Protein AF-A0A0M6X138-F1 (afdb_monomer)

Sequence (105 aa):
MNNKKDSPAYNVKTSIAGEFFLKGYIEERAIEIARYIIDNNTTVRQAAKHFGISKSTVHKDVTERLEKINASLAAETRKVLDVNKSERHIRGGLATKEKYLHMHG

Structure (mmCIF, N/CA/C/O backbone):
data_AF-A0A0M6X138-F1
#
_entry.id   AF-A0A0M6X138-F1
#
loop_
_atom_site.group_PDB
_atom_site.id
_atom_site.type_symbol
_atom_site.label_atom_id
_atom_site.label_alt_id
_atom_site.label_comp_id
_atom_site.label_asym_id
_atom_site.label_entity_id
_atom_site.label_seq_id
_atom_site.pdbx_PDB_ins_code
_atom_site.Cartn_x
_atom_site.Cartn_y
_atom_site.Cartn_z
_atom_site.occupancy
_atom_site.B_iso_or_equiv
_atom_site.auth_seq_id
_atom_site.auth_comp_id
_atom_site.auth_asym_id
_atom_site.auth_atom_id
_atom_site.pdbx_PDB_model_num
ATOM 1 N N . MET A 1 1 ? -25.441 39.520 23.995 1.00 47.12 1 MET A N 1
ATOM 2 C CA . MET A 1 1 ? -25.580 38.204 23.334 1.00 47.12 1 MET A CA 1
ATOM 3 C C . MET A 1 1 ? -24.429 37.309 23.762 1.00 47.12 1 MET A C 1
ATOM 5 O O . MET A 1 1 ? -23.307 37.563 23.350 1.00 47.12 1 MET A O 1
ATOM 9 N N . ASN A 1 2 ? -24.688 36.293 24.589 1.00 49.56 2 ASN A N 1
ATOM 10 C CA . ASN A 1 2 ? -23.675 35.297 24.945 1.00 49.56 2 ASN A CA 1
ATOM 11 C C . ASN A 1 2 ? -23.402 34.427 23.716 1.00 49.56 2 ASN A C 1
ATOM 13 O O . ASN A 1 2 ? -24.252 33.638 23.297 1.00 49.56 2 ASN A O 1
ATOM 17 N N . ASN A 1 3 ? -22.243 34.638 23.097 1.00 56.25 3 ASN A N 1
ATOM 18 C CA . ASN A 1 3 ? -21.812 33.909 21.918 1.00 56.25 3 ASN A CA 1
ATOM 19 C C . ASN A 1 3 ? -21.598 32.445 22.339 1.00 56.25 3 ASN A C 1
ATOM 21 O O . ASN A 1 3 ? -20.649 32.126 23.049 1.00 56.25 3 ASN A O 1
ATOM 25 N N . LYS A 1 4 ? -22.500 31.534 21.941 1.00 59.22 4 LYS A N 1
ATOM 26 C CA . LYS A 1 4 ? -22.453 30.096 22.304 1.00 59.22 4 LYS A CA 1
ATOM 27 C C . LYS A 1 4 ? -21.145 29.385 21.896 1.00 59.22 4 LYS A C 1
ATOM 29 O O . LYS A 1 4 ? -20.958 28.225 22.249 1.00 59.22 4 LYS A O 1
ATOM 34 N N . LYS A 1 5 ? -20.266 30.062 21.150 1.00 57.03 5 LYS A N 1
ATOM 35 C CA . LYS A 1 5 ? -18.984 29.557 20.645 1.00 57.03 5 LYS A CA 1
ATOM 36 C C . LYS A 1 5 ? -17.884 29.475 21.714 1.00 57.03 5 LYS A C 1
ATOM 38 O O . LYS A 1 5 ? -16.970 28.682 21.535 1.00 57.03 5 LYS A O 1
ATOM 43 N N . ASP A 1 6 ? -18.025 30.181 22.839 1.00 55.41 6 ASP A N 1
ATOM 44 C CA . ASP A 1 6 ? -17.000 30.227 23.901 1.00 55.41 6 ASP A CA 1
ATOM 45 C C . ASP A 1 6 ? -17.310 29.294 25.090 1.00 55.41 6 ASP A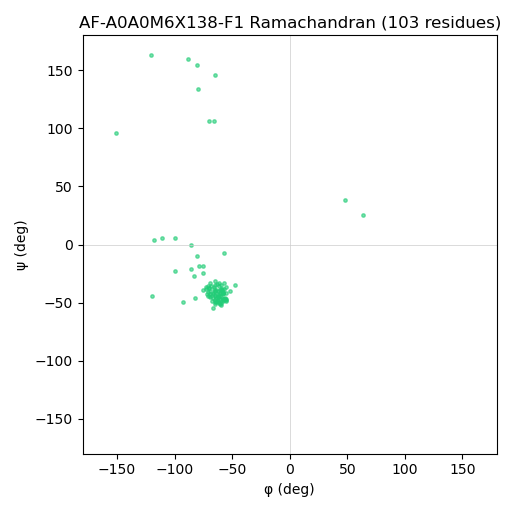 C 1
ATOM 47 O O . ASP A 1 6 ? -16.625 29.297 26.111 1.00 55.41 6 ASP A O 1
ATOM 51 N N . SER A 1 7 ? -18.366 28.478 24.990 1.00 55.44 7 SER A N 1
ATOM 52 C CA . SER A 1 7 ? -18.749 27.544 26.055 1.00 55.44 7 SER A CA 1
ATOM 53 C C . SER A 1 7 ? -17.871 26.281 26.032 1.00 55.44 7 SER A C 1
ATOM 55 O O . SER A 1 7 ? -17.757 25.655 24.973 1.00 55.44 7 SER A O 1
ATOM 57 N N . PRO A 1 8 ? -17.340 25.809 27.179 1.00 62.22 8 PRO A N 1
ATOM 58 C CA . PRO A 1 8 ? -16.493 24.611 27.236 1.00 62.22 8 PRO A CA 1
ATOM 59 C C . PRO A 1 8 ? -17.197 23.367 26.671 1.00 62.22 8 PRO A C 1
ATOM 61 O O . PRO A 1 8 ? -16.577 22.555 25.992 1.00 62.22 8 PRO A O 1
ATOM 64 N N . ALA A 1 9 ? -18.520 23.268 26.826 1.00 58.69 9 ALA A N 1
ATOM 65 C CA . ALA A 1 9 ? -19.325 22.196 26.241 1.00 58.69 9 ALA A CA 1
ATOM 66 C C . ALA A 1 9 ? -19.354 22.198 24.696 1.00 58.69 9 ALA A C 1
ATOM 68 O O . ALA A 1 9 ? -19.463 21.134 24.091 1.00 58.69 9 ALA A O 1
ATOM 69 N N . TYR A 1 10 ? -19.262 23.363 24.041 1.00 57.91 10 TYR A N 1
ATOM 70 C CA . TYR A 1 10 ? -19.232 23.460 22.574 1.00 57.91 10 TYR A CA 1
ATOM 71 C C . TYR A 1 10 ? -17.863 23.032 22.028 1.00 57.91 10 TYR A C 1
ATOM 73 O O . TYR A 1 10 ? -17.785 22.302 21.039 1.00 57.91 10 T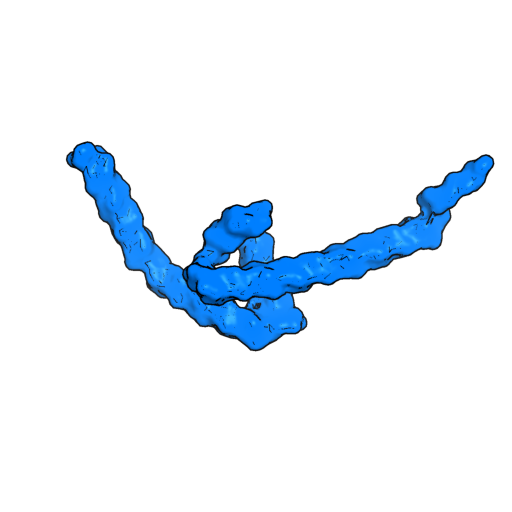YR A O 1
ATOM 81 N N . ASN A 1 11 ? -16.791 23.406 22.732 1.00 58.16 11 ASN A N 1
ATOM 82 C CA . ASN A 1 11 ? -15.426 23.015 22.390 1.00 58.16 11 ASN A CA 1
ATOM 83 C C . ASN A 1 11 ? -15.214 21.498 22.572 1.00 58.16 11 ASN A C 1
ATOM 85 O O . ASN A 1 11 ? -14.688 20.842 21.677 1.00 58.16 11 ASN A O 1
ATOM 89 N N . VAL A 1 12 ? -15.748 20.911 23.654 1.00 58.94 12 VAL A N 1
ATOM 90 C CA . VAL A 1 12 ? -15.740 19.454 23.911 1.00 58.94 12 VAL A CA 1
ATOM 91 C C . VAL A 1 12 ? -16.571 18.680 22.876 1.00 58.94 12 VAL A C 1
ATOM 93 O O . VAL A 1 12 ? -16.115 17.673 22.346 1.00 58.94 12 VAL A O 1
ATOM 96 N N . LYS A 1 13 ? -17.771 19.153 22.510 1.00 58.25 13 LYS A N 1
ATOM 97 C CA . LYS A 1 13 ? -18.587 18.490 21.473 1.00 58.25 13 LYS A CA 1
ATOM 98 C C . LYS A 1 13 ? -17.930 18.514 20.092 1.00 58.25 13 LYS A C 1
ATOM 100 O O . LYS A 1 13 ? -18.013 17.528 19.370 1.00 58.25 13 LYS A O 1
ATOM 105 N N . THR A 1 14 ? -17.280 19.620 19.733 1.00 57.75 14 THR A N 1
ATOM 106 C CA . THR A 1 14 ? -16.631 19.775 18.421 1.00 57.75 14 THR A CA 1
ATOM 107 C C . THR A 1 14 ? -15.355 18.937 18.323 1.00 57.75 14 THR A C 1
ATOM 109 O O . THR A 1 14 ? -15.108 18.323 17.288 1.00 57.75 14 THR A O 1
ATOM 112 N N . SER A 1 15 ? -14.581 18.843 19.409 1.00 59.00 15 SER A N 1
ATOM 113 C CA . SER A 1 15 ? -13.388 17.987 19.479 1.00 59.00 15 SER A CA 1
ATOM 114 C C . SER A 1 15 ? -13.738 16.494 19.471 1.00 59.00 15 SER A C 1
ATOM 116 O O . SER A 1 15 ? -13.167 15.757 18.672 1.00 59.00 15 SER A O 1
ATOM 118 N N . ILE A 1 16 ? -14.737 16.058 20.248 1.00 60.66 16 ILE A N 1
ATOM 119 C CA . ILE A 1 16 ? -15.188 14.652 20.264 1.00 60.66 16 ILE A CA 1
ATOM 120 C C . ILE A 1 16 ? -15.793 14.239 18.917 1.00 60.66 16 ILE A C 1
ATOM 122 O O . ILE A 1 16 ? -15.484 13.164 18.405 1.00 60.66 16 ILE A O 1
ATOM 126 N N . ALA A 1 17 ? -16.642 15.084 18.320 1.00 60.69 17 ALA A N 1
ATOM 127 C CA . ALA A 1 17 ? -17.217 14.794 17.010 1.00 60.69 17 ALA A CA 1
ATOM 128 C C . ALA A 1 17 ? -16.117 14.711 15.941 1.00 60.69 17 ALA A C 1
ATOM 130 O O . ALA A 1 17 ? -16.056 13.729 15.205 1.00 60.69 17 ALA A O 1
ATOM 131 N N . GLY A 1 18 ? -15.207 15.691 15.896 1.00 60.25 18 GLY A N 1
ATOM 132 C CA . GLY A 1 18 ? -14.087 15.692 14.954 1.00 60.25 18 GLY A CA 1
ATOM 133 C C . GLY A 1 18 ? -13.205 14.446 15.067 1.00 60.25 18 GLY A C 1
ATOM 134 O O . GLY A 1 18 ? -12.799 13.894 14.048 1.00 60.25 18 GLY A O 1
ATOM 135 N N . GLU A 1 19 ? -12.962 13.956 16.282 1.00 60.91 19 GLU A N 1
ATOM 136 C CA . GLU A 1 19 ? -12.157 12.757 16.522 1.00 60.91 19 GLU A CA 1
ATOM 137 C C . GLU A 1 19 ? -12.862 11.462 16.082 1.00 60.91 19 GLU A C 1
ATOM 139 O O . GLU A 1 19 ? -12.237 10.602 15.455 1.00 60.91 19 GLU A O 1
ATOM 144 N N . PHE A 1 20 ? -14.168 11.337 16.336 1.00 63.75 20 PHE A N 1
ATOM 145 C CA . PHE A 1 20 ? -14.949 10.159 15.945 1.00 63.75 20 PHE A CA 1
ATOM 146 C C . PHE A 1 20 ? -15.131 10.069 14.421 1.00 63.75 20 PHE A C 1
ATOM 148 O O . PHE A 1 20 ? -14.912 9.011 13.829 1.00 63.75 20 PHE A O 1
ATOM 155 N N . PHE A 1 21 ? -15.450 11.195 13.770 1.00 66.25 21 PHE A N 1
ATOM 156 C CA . PHE A 1 21 ? -15.570 11.265 12.310 1.00 66.25 21 PHE A CA 1
ATOM 157 C C . PHE A 1 21 ? -14.226 11.021 11.610 1.00 66.25 21 PHE A C 1
ATOM 159 O O . PHE A 1 21 ? -14.175 10.328 10.594 1.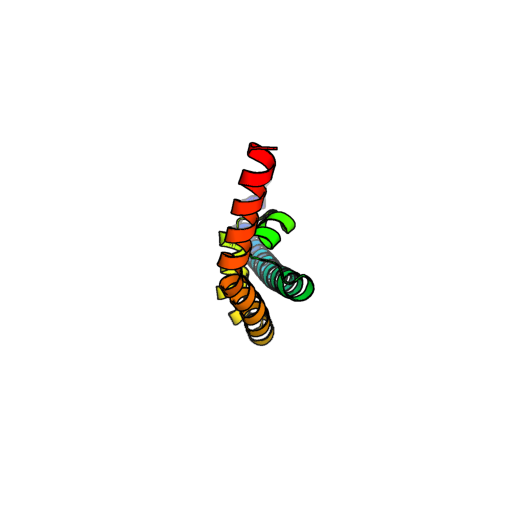00 66.25 21 PHE A O 1
ATOM 166 N N . LEU A 1 22 ? -13.121 11.533 12.164 1.00 68.94 22 LEU A N 1
ATOM 167 C CA . LEU A 1 22 ? -11.792 11.327 11.588 1.00 68.94 22 LEU A CA 1
ATOM 168 C C . LEU A 1 22 ? -11.315 9.875 11.727 1.00 68.94 22 LEU A C 1
ATOM 170 O O . LEU A 1 22 ? -10.686 9.360 10.802 1.00 68.94 22 LEU A O 1
ATOM 174 N N . LYS A 1 23 ? -11.615 9.207 12.851 1.00 69.94 23 LYS A N 1
ATOM 175 C CA . LYS A 1 23 ? -11.320 7.776 13.012 1.00 69.94 23 LYS A CA 1
ATOM 176 C C . LYS A 1 23 ? -12.060 6.932 11.978 1.00 69.94 23 LYS A C 1
ATOM 178 O O . LYS A 1 23 ? -11.398 6.177 11.274 1.00 69.94 23 LYS A O 1
ATOM 183 N N . GLY A 1 24 ? -13.373 7.127 11.828 1.00 76.69 24 GLY A N 1
ATOM 184 C CA . GLY A 1 24 ? -14.174 6.395 10.838 1.00 76.69 24 GLY A CA 1
ATOM 185 C C . GLY A 1 24 ? -13.646 6.572 9.410 1.00 76.69 24 GLY A C 1
ATOM 186 O O . GLY A 1 24 ? -13.386 5.591 8.720 1.00 76.69 24 GLY A O 1
ATOM 187 N N . TYR A 1 25 ? -13.344 7.813 9.016 1.00 84.19 25 TYR A N 1
ATOM 188 C CA . TYR A 1 25 ? -12.773 8.114 7.698 1.00 84.19 25 TYR A CA 1
ATOM 189 C C . TYR A 1 25 ? -11.433 7.402 7.434 1.00 84.19 25 TYR A C 1
ATOM 191 O O . TYR A 1 25 ? -11.165 6.956 6.319 1.00 84.19 25 TYR A O 1
ATOM 199 N N . ILE A 1 26 ? -10.558 7.295 8.441 1.00 87.06 26 ILE A N 1
ATOM 200 C CA . ILE A 1 26 ? -9.260 6.622 8.283 1.00 87.06 26 ILE A CA 1
ATOM 201 C C . ILE A 1 26 ? -9.431 5.101 8.181 1.00 87.06 26 ILE A C 1
ATOM 203 O O . ILE A 1 26 ? -8.688 4.465 7.430 1.00 87.06 26 ILE A O 1
ATOM 207 N N . GLU A 1 27 ? -10.377 4.527 8.922 1.00 90.00 27 GLU A N 1
ATOM 208 C CA . GLU A 1 27 ? -10.663 3.092 8.884 1.00 90.00 27 GLU A CA 1
ATOM 209 C C . GLU A 1 27 ? -11.251 2.673 7.533 1.00 90.00 27 GLU A C 1
ATOM 211 O O . GLU A 1 27 ? -10.723 1.761 6.892 1.00 90.00 27 GLU A O 1
ATOM 216 N N . GLU A 1 28 ? -12.265 3.397 7.053 1.00 92.19 28 GLU A N 1
ATOM 217 C CA . GLU A 1 28 ? -12.867 3.183 5.732 1.00 92.19 28 GLU A CA 1
ATOM 218 C C . GLU A 1 28 ? -11.820 3.315 4.623 1.00 92.19 28 GLU A C 1
ATOM 220 O O . GLU A 1 28 ? -11.663 2.408 3.801 1.00 92.19 28 GLU A O 1
ATOM 225 N N . ARG A 1 29 ? -11.002 4.375 4.669 1.00 94.12 29 ARG A N 1
ATOM 226 C CA . ARG A 1 29 ? -9.917 4.580 3.703 1.00 94.12 29 ARG A CA 1
ATOM 227 C C . ARG A 1 29 ? -8.926 3.417 3.684 1.00 94.12 29 ARG A C 1
ATOM 229 O O . ARG A 1 29 ? -8.488 3.004 2.612 1.00 94.12 29 ARG A O 1
ATOM 236 N N . ALA A 1 30 ? -8.536 2.893 4.847 1.00 95.25 30 ALA A N 1
ATOM 237 C CA . ALA A 1 30 ? -7.594 1.777 4.912 1.00 95.25 30 ALA A CA 1
ATOM 238 C C . ALA A 1 30 ? -8.162 0.518 4.235 1.00 95.25 30 ALA A C 1
ATOM 240 O O . ALA A 1 30 ? -7.436 -0.159 3.505 1.00 95.25 30 ALA A O 1
ATOM 241 N N . ILE A 1 31 ? -9.456 0.241 4.426 1.00 96.19 31 ILE A N 1
ATOM 242 C CA . ILE A 1 31 ? -10.155 -0.883 3.786 1.00 96.19 31 ILE A CA 1
ATOM 243 C C . ILE A 1 31 ? -10.243 -0.680 2.268 1.00 96.19 31 ILE A C 1
ATOM 245 O O . ILE A 1 31 ? -9.954 -1.607 1.511 1.00 96.19 31 ILE A O 1
ATOM 249 N N . GLU A 1 32 ? -10.611 0.516 1.805 1.00 96.62 32 GLU A N 1
ATOM 250 C CA . GLU A 1 32 ? -10.715 0.822 0.372 1.00 96.62 32 GLU A CA 1
ATOM 251 C C . GLU A 1 32 ? -9.374 0.686 -0.351 1.00 96.62 32 GLU A C 1
ATOM 253 O O . GLU A 1 32 ? -9.292 0.060 -1.409 1.00 96.62 32 GLU A O 1
ATOM 258 N N . ILE A 1 33 ? -8.303 1.218 0.241 1.00 96.94 33 ILE A N 1
ATOM 259 C CA . ILE A 1 33 ? -6.947 1.094 -0.300 1.00 96.94 33 ILE A CA 1
ATOM 260 C C . ILE A 1 33 ? -6.538 -0.378 -0.398 1.00 96.94 33 ILE A C 1
ATOM 262 O O . ILE A 1 33 ? -5.951 -0.785 -1.401 1.00 96.94 33 ILE A O 1
ATOM 266 N N . ALA A 1 34 ? -6.823 -1.168 0.637 1.00 97.31 34 ALA A N 1
ATOM 267 C CA . ALA A 1 34 ? -6.485 -2.585 0.678 1.00 97.31 34 ALA A CA 1
ATOM 268 C C . ALA A 1 34 ? -7.180 -3.369 -0.441 1.00 97.31 34 ALA A C 1
ATOM 270 O O . ALA A 1 34 ? -6.517 -4.072 -1.203 1.00 97.31 34 ALA A O 1
ATOM 271 N N . ARG A 1 35 ? -8.495 -3.171 -0.592 1.00 97.56 35 ARG A N 1
ATOM 272 C CA . ARG A 1 35 ? -9.286 -3.770 -1.676 1.00 97.56 35 ARG A CA 1
ATOM 273 C C . ARG A 1 35 ? -8.742 -3.374 -3.038 1.00 97.56 35 ARG A C 1
ATOM 275 O O . ARG A 1 35 ? -8.431 -4.240 -3.842 1.00 97.56 35 ARG A O 1
ATOM 282 N N . TYR A 1 36 ? -8.494 -2.083 -3.253 1.00 97.94 36 TYR A N 1
ATOM 283 C CA . TYR A 1 36 ? -7.929 -1.603 -4.510 1.00 97.94 36 TYR A CA 1
ATOM 284 C C . TYR A 1 36 ? -6.577 -2.254 -4.842 1.00 97.94 36 TYR A C 1
ATOM 286 O O . TYR A 1 36 ? -6.330 -2.604 -5.997 1.00 97.94 36 TYR A O 1
ATOM 294 N N . ILE A 1 37 ? -5.696 -2.425 -3.848 1.00 97.62 37 ILE A N 1
ATOM 295 C CA . ILE A 1 37 ? -4.407 -3.105 -4.032 1.00 97.62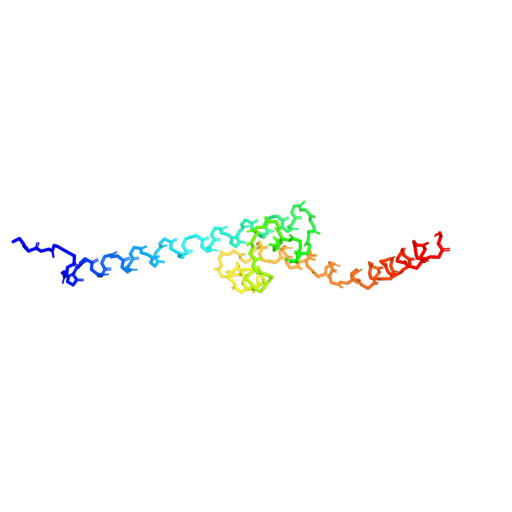 37 ILE A CA 1
ATOM 296 C C . ILE A 1 37 ? -4.613 -4.558 -4.453 1.00 97.62 37 ILE A C 1
ATOM 298 O O . ILE A 1 37 ? -3.930 -4.990 -5.379 1.00 97.62 37 ILE A O 1
ATOM 302 N N . ILE A 1 38 ? -5.528 -5.280 -3.804 1.00 97.38 38 ILE A N 1
ATOM 303 C CA . ILE A 1 38 ? -5.816 -6.686 -4.104 1.00 97.38 38 ILE A CA 1
ATOM 304 C C . ILE A 1 38 ? -6.439 -6.824 -5.494 1.00 97.38 38 ILE A C 1
ATOM 306 O O . ILE A 1 38 ? -5.882 -7.522 -6.338 1.00 97.38 38 ILE A O 1
ATOM 310 N N . ASP A 1 39 ? -7.523 -6.097 -5.754 1.00 97.44 39 ASP A N 1
ATOM 311 C CA . ASP A 1 39 ? -8.320 -6.206 -6.980 1.00 97.44 39 ASP A CA 1
ATOM 312 C C . ASP A 1 39 ? -7.510 -5.865 -8.236 1.00 97.44 39 ASP A C 1
ATOM 314 O O . ASP A 1 39 ? -7.718 -6.442 -9.301 1.00 97.44 39 ASP A O 1
ATOM 318 N N . ASN A 1 40 ? -6.554 -4.940 -8.115 1.00 97.00 40 ASN A N 1
ATOM 319 C CA . ASN A 1 40 ? -5.765 -4.447 -9.244 1.00 97.00 40 ASN A CA 1
ATOM 320 C C . ASN A 1 40 ? -4.288 -4.885 -9.186 1.00 97.00 40 ASN A C 1
ATOM 322 O O . ASN A 1 40 ? -3.481 -4.425 -9.995 1.00 97.00 40 ASN A O 1
ATOM 326 N N . ASN A 1 41 ? -3.907 -5.730 -8.219 1.00 95.50 41 ASN A N 1
ATOM 327 C CA . ASN A 1 41 ? -2.529 -6.184 -7.979 1.00 95.50 41 ASN A CA 1
ATOM 328 C C . ASN A 1 41 ? -1.492 -5.031 -7.949 1.00 95.50 41 ASN A C 1
ATOM 330 O O . ASN A 1 41 ? -0.383 -5.128 -8.486 1.00 95.50 41 ASN A O 1
ATOM 334 N N . THR A 1 42 ? 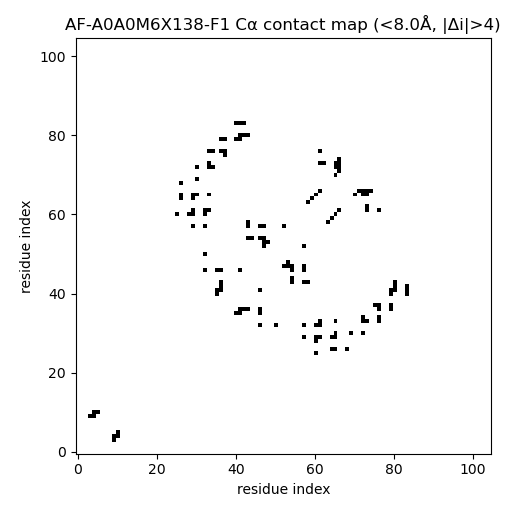-1.858 -3.883 -7.366 1.00 95.06 42 THR A N 1
ATOM 335 C CA . THR A 1 42 ? -1.069 -2.642 -7.506 1.00 95.06 42 THR A CA 1
ATOM 336 C C . THR A 1 42 ? 0.014 -2.492 -6.448 1.00 95.06 42 THR A C 1
ATOM 338 O O . THR A 1 42 ? -0.052 -3.022 -5.341 1.00 95.06 42 THR A O 1
ATOM 341 N N . THR A 1 43 ? 1.006 -1.655 -6.750 1.00 95.62 43 THR A N 1
ATOM 342 C CA . THR A 1 43 ? 1.975 -1.211 -5.744 1.00 95.62 43 THR A CA 1
ATOM 343 C C . THR A 1 43 ? 1.426 -0.079 -4.871 1.00 95.62 43 THR A C 1
ATOM 345 O O . THR A 1 43 ? 0.686 0.786 -5.339 1.00 95.62 43 THR A O 1
ATOM 348 N N . VAL A 1 44 ? 1.943 0.047 -3.642 1.00 96.06 44 VAL A N 1
ATOM 349 C CA . VAL A 1 44 ? 1.691 1.197 -2.740 1.00 96.06 44 VAL A CA 1
ATOM 350 C C . VAL A 1 44 ? 1.864 2.552 -3.444 1.00 96.06 44 VAL A C 1
ATOM 352 O O . VAL A 1 44 ? 1.150 3.507 -3.156 1.00 96.06 44 VAL A O 1
ATOM 355 N N . ARG A 1 45 ? 2.808 2.661 -4.391 1.00 94.94 45 ARG A N 1
ATOM 356 C CA . ARG A 1 45 ? 3.036 3.898 -5.155 1.00 94.94 45 ARG A CA 1
ATOM 357 C C . ARG A 1 45 ? 1.891 4.204 -6.123 1.00 94.94 45 ARG A C 1
ATOM 359 O O . ARG A 1 45 ? 1.560 5.373 -6.292 1.00 94.94 45 ARG A O 1
ATOM 366 N N . GLN A 1 46 ? 1.342 3.190 -6.783 1.00 96.25 46 GLN A N 1
ATOM 367 C CA . GLN A 1 46 ? 0.209 3.355 -7.694 1.00 96.25 46 GLN A CA 1
ATOM 368 C C . GLN A 1 46 ? -1.062 3.677 -6.913 1.00 96.25 46 GLN A C 1
ATOM 370 O O . GLN A 1 46 ? -1.731 4.645 -7.257 1.00 96.25 46 GLN A O 1
ATOM 375 N N . ALA A 1 47 ? -1.320 2.965 -5.813 1.00 96.81 47 ALA A N 1
ATOM 376 C CA . ALA A 1 47 ? -2.416 3.292 -4.905 1.00 96.81 47 ALA A CA 1
ATOM 377 C C . ALA A 1 47 ? -2.312 4.742 -4.391 1.00 96.81 47 ALA A C 1
ATOM 379 O O . ALA A 1 47 ? -3.267 5.501 -4.488 1.00 96.81 47 ALA A O 1
ATOM 380 N N . ALA A 1 48 ? -1.131 5.189 -3.954 1.00 96.75 48 ALA A N 1
ATOM 381 C CA . ALA A 1 48 ? -0.922 6.575 -3.516 1.00 96.75 48 ALA A CA 1
ATOM 382 C C . ALA A 1 48 ? -1.312 7.614 -4.581 1.00 96.75 48 ALA A C 1
ATOM 384 O O . ALA A 1 48 ? -1.955 8.611 -4.265 1.00 96.75 48 ALA A O 1
ATOM 385 N N . LYS A 1 49 ? -0.962 7.361 -5.849 1.00 97.25 49 LYS A N 1
ATOM 386 C CA . LYS A 1 49 ? -1.370 8.221 -6.967 1.00 97.25 49 LYS A CA 1
ATOM 387 C C . LYS A 1 49 ? -2.882 8.187 -7.198 1.00 97.25 49 LYS A C 1
ATOM 389 O O . LYS A 1 49 ? -3.459 9.243 -7.413 1.00 97.25 49 LYS A O 1
ATOM 394 N N . HIS A 1 50 ? -3.497 7.006 -7.141 1.00 95.50 50 HIS A N 1
ATOM 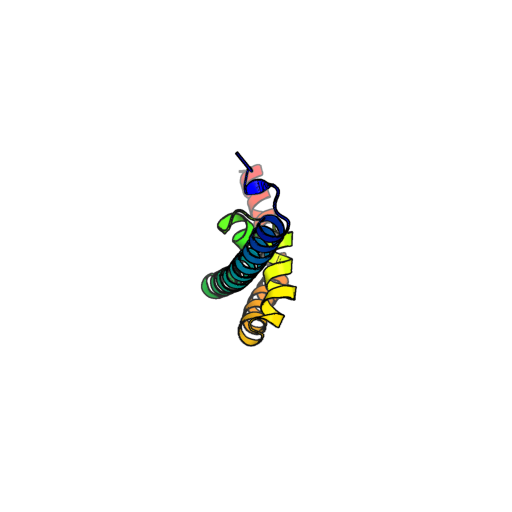395 C CA . HIS A 1 50 ? -4.936 6.827 -7.346 1.00 95.50 50 HIS A CA 1
ATOM 396 C C . HIS A 1 50 ? -5.767 7.569 -6.289 1.00 95.50 50 HIS A C 1
ATOM 398 O O . HIS A 1 50 ? -6.676 8.315 -6.625 1.00 95.50 50 HIS A O 1
ATOM 404 N N . PHE A 1 51 ? -5.410 7.419 -5.013 1.00 93.25 51 PHE A N 1
ATOM 405 C CA . PHE A 1 51 ? -6.138 8.023 -3.893 1.00 93.25 51 PHE A CA 1
ATOM 406 C C . PHE A 1 51 ? -5.712 9.468 -3.582 1.00 93.25 51 PHE A C 1
ATOM 408 O O . PHE A 1 51 ? -6.227 10.067 -2.643 1.00 93.25 51 PHE A O 1
ATOM 415 N N . GLY A 1 52 ? -4.747 10.032 -4.318 1.00 95.81 52 GLY A N 1
ATOM 416 C CA . GLY A 1 52 ? -4.286 11.409 -4.106 1.00 95.81 52 GLY A CA 1
ATOM 417 C C . GLY A 1 52 ? -3.632 11.655 -2.740 1.00 95.81 52 GLY A C 1
ATOM 418 O O . GLY A 1 52 ? -3.625 12.781 -2.249 1.00 95.81 52 GLY A O 1
ATOM 419 N N . ILE A 1 53 ? -3.074 10.618 -2.109 1.00 94.62 53 ILE A N 1
ATOM 420 C CA . ILE A 1 53 ? -2.445 10.702 -0.784 1.00 94.62 53 ILE A CA 1
ATOM 421 C C . ILE A 1 53 ? -0.979 10.279 -0.828 1.00 94.62 53 ILE A C 1
ATOM 423 O O . ILE A 1 53 ? -0.505 9.628 -1.757 1.00 94.62 53 ILE A O 1
ATOM 427 N N . SER A 1 54 ? -0.222 10.645 0.206 1.00 97.00 54 SER A N 1
ATOM 428 C CA . SER A 1 54 ? 1.200 10.311 0.248 1.00 97.00 54 SER A CA 1
ATOM 429 C C . SER A 1 54 ? 1.428 8.794 0.322 1.00 97.00 54 SER A C 1
ATOM 431 O O . SER A 1 54 ? 0.707 8.067 1.008 1.00 97.00 54 SER A O 1
ATOM 433 N N . LYS A 1 55 ? 2.511 8.319 -0.309 1.00 97.00 55 LYS A N 1
ATOM 434 C CA . LYS A 1 55 ? 2.958 6.915 -0.221 1.00 97.00 55 LYS A CA 1
ATOM 435 C C . LYS A 1 55 ? 3.092 6.441 1.230 1.00 97.00 55 LYS A C 1
ATOM 437 O O . LYS A 1 55 ? 2.761 5.302 1.538 1.00 97.00 55 LYS A O 1
ATOM 442 N N . SER A 1 56 ? 3.604 7.298 2.113 1.00 96.81 56 SER A N 1
ATOM 443 C CA . SER A 1 56 ? 3.788 6.971 3.530 1.00 96.81 56 SER A CA 1
ATOM 444 C C . SER A 1 56 ? 2.451 6.832 4.260 1.00 96.81 56 SER A C 1
ATOM 446 O O . SER A 1 56 ? 2.340 5.990 5.146 1.00 96.81 56 SER A O 1
ATOM 448 N N . THR A 1 57 ? 1.434 7.608 3.865 1.00 95.75 57 THR A N 1
ATOM 449 C CA . THR A 1 57 ? 0.066 7.474 4.385 1.00 95.75 57 THR A CA 1
ATOM 450 C C . THR A 1 57 ? -0.525 6.128 3.986 1.00 95.75 57 THR A C 1
ATOM 452 O O . THR A 1 57 ? -0.931 5.384 4.870 1.00 95.75 57 THR A O 1
ATOM 455 N N . VAL A 1 58 ? -0.464 5.773 2.695 1.00 96.94 58 VAL A N 1
ATOM 456 C CA . VAL A 1 58 ? -0.910 4.458 2.196 1.00 96.94 58 VAL A CA 1
ATOM 457 C C . VAL A 1 58 ? -0.205 3.334 2.943 1.00 96.94 58 VAL A C 1
ATOM 459 O O . VAL A 1 58 ? -0.856 2.404 3.394 1.00 96.94 58 VAL A O 1
ATOM 462 N N . HIS A 1 59 ? 1.118 3.429 3.111 1.00 96.69 59 HIS A N 1
ATOM 463 C CA . HIS A 1 59 ? 1.883 2.405 3.817 1.00 96.69 59 HIS A CA 1
ATOM 464 C C . HIS A 1 59 ? 1.391 2.228 5.256 1.00 96.69 59 HIS A C 1
ATOM 466 O O . HIS A 1 59 ? 1.062 1.114 5.636 1.00 96.69 59 HIS A O 1
ATOM 472 N N . LYS A 1 60 ? 1.286 3.310 6.039 1.00 96.50 60 LYS A N 1
ATOM 473 C CA . LYS A 1 60 ? 0.760 3.242 7.414 1.00 96.50 60 LYS A CA 1
ATOM 474 C C . LYS A 1 60 ? -0.656 2.666 7.458 1.00 96.50 60 LYS A C 1
ATOM 476 O O . LYS A 1 60 ? -0.953 1.848 8.326 1.00 96.50 60 LYS A O 1
ATOM 481 N N . ASP A 1 61 ? -1.512 3.065 6.519 1.00 95.25 61 ASP A N 1
ATOM 482 C CA . ASP A 1 61 ? -2.880 2.557 6.422 1.00 95.25 61 ASP A CA 1
ATOM 483 C C . ASP A 1 61 ? -2.895 1.039 6.226 1.00 95.25 61 ASP A C 1
ATOM 485 O O . ASP A 1 61 ? -3.540 0.346 7.003 1.00 95.25 61 ASP A O 1
ATOM 489 N N . VAL A 1 62 ? -2.129 0.505 5.272 1.00 95.06 62 VAL A N 1
ATOM 490 C CA . VAL A 1 62 ? -2.175 -0.930 4.941 1.00 95.06 62 VAL A CA 1
ATOM 491 C C . VAL A 1 62 ? -1.318 -1.817 5.842 1.00 95.06 62 VAL A C 1
ATOM 493 O O . VAL A 1 62 ? -1.625 -2.996 5.980 1.00 95.06 62 VAL A O 1
ATOM 496 N N . THR A 1 63 ? -0.238 -1.300 6.442 1.00 93.44 63 THR A N 1
ATOM 497 C CA . THR A 1 63 ? 0.678 -2.123 7.254 1.00 93.44 63 THR A CA 1
ATOM 498 C C . THR A 1 63 ? 0.462 -2.024 8.752 1.00 93.44 63 THR A C 1
ATOM 500 O O . THR A 1 63 ? 0.913 -2.917 9.452 1.00 93.44 63 THR A O 1
ATOM 503 N N . GLU A 1 64 ? -0.143 -0.947 9.257 1.00 93.50 64 GLU A N 1
ATOM 504 C CA . GLU A 1 64 ? -0.319 -0.744 10.704 1.00 93.50 64 GLU A CA 1
ATOM 505 C C . GLU A 1 64 ? -1.793 -0.638 11.094 1.00 93.50 64 GLU A C 1
ATOM 507 O O . GLU A 1 64 ? -2.216 -1.199 12.103 1.00 93.50 64 GLU A O 1
ATOM 512 N N . ARG A 1 65 ? -2.581 0.125 10.328 1.00 94.38 65 ARG A N 1
ATOM 513 C CA . ARG A 1 65 ? -3.980 0.411 10.680 1.00 94.38 65 ARG A CA 1
ATOM 514 C C . ARG A 1 65 ? -4.900 -0.722 10.255 1.00 94.38 65 ARG A C 1
ATOM 516 O O . ARG A 1 65 ? -5.696 -1.185 11.062 1.00 94.38 65 ARG A O 1
ATOM 523 N N . LEU A 1 66 ? -4.735 -1.208 9.028 1.00 95.62 66 LEU A N 1
ATOM 524 C CA . LEU A 1 66 ? -5.553 -2.269 8.457 1.00 95.62 66 LEU A CA 1
ATOM 525 C C . LEU A 1 66 ? -5.502 -3.554 9.282 1.00 95.62 66 LEU A C 1
ATOM 527 O O . LEU A 1 66 ? -6.535 -4.173 9.468 1.00 95.62 66 LEU A O 1
ATOM 531 N N . GLU A 1 67 ? -4.346 -3.924 9.834 1.00 95.25 67 GLU A N 1
ATOM 532 C CA . GLU A 1 67 ? -4.219 -5.122 10.676 1.00 95.25 67 GLU A CA 1
ATOM 533 C C . GLU A 1 67 ? -5.087 -5.044 11.942 1.00 95.25 67 GLU A C 1
ATOM 535 O O . GLU A 1 67 ? -5.679 -6.041 12.349 1.00 95.25 67 GLU A O 1
ATOM 540 N N . LYS A 1 68 ? -5.229 -3.846 12.523 1.00 93.62 68 LYS A N 1
ATOM 541 C CA . LYS A 1 68 ? -6.075 -3.605 13.704 1.00 93.62 68 LYS A CA 1
ATOM 542 C C . LYS A 1 68 ? -7.569 -3.592 13.376 1.00 93.62 68 LYS A C 1
ATOM 544 O O . LYS A 1 68 ? -8.377 -3.814 14.269 1.00 93.62 68 LYS A O 1
ATOM 549 N N . ILE A 1 69 ? -7.920 -3.298 12.124 1.00 93.00 69 ILE A N 1
ATOM 550 C CA . ILE A 1 69 ? -9.307 -3.179 11.654 1.00 93.00 69 ILE A CA 1
ATOM 551 C C . ILE A 1 69 ? -9.794 -4.519 11.088 1.00 93.00 69 ILE A C 1
ATOM 553 O O . ILE A 1 69 ? -10.868 -4.999 11.433 1.00 93.00 69 ILE A O 1
ATOM 557 N N . ASN A 1 70 ? -9.003 -5.129 10.204 1.00 94.12 70 ASN A N 1
ATOM 558 C CA . ASN A 1 70 ? -9.301 -6.379 9.521 1.00 94.12 70 ASN A CA 1
ATOM 559 C C . ASN A 1 70 ? -8.007 -7.146 9.184 1.00 94.12 70 ASN A C 1
ATOM 561 O O . ASN A 1 70 ? -7.379 -6.940 8.141 1.00 94.12 70 ASN A O 1
ATOM 565 N N . ALA A 1 71 ? -7.643 -8.083 10.060 1.00 95.44 71 ALA A N 1
ATOM 566 C CA . ALA A 1 71 ? -6.443 -8.905 9.914 1.00 95.44 71 ALA A CA 1
ATOM 567 C C . ALA A 1 71 ? -6.457 -9.805 8.661 1.00 95.44 71 ALA A C 1
ATOM 569 O O . ALA A 1 71 ? -5.409 -10.007 8.048 1.00 95.44 71 ALA A O 1
ATOM 570 N N . SER A 1 72 ? -7.625 -10.311 8.24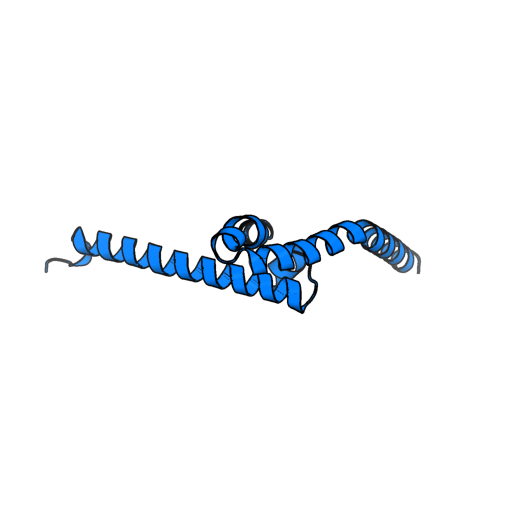0 1.00 96.62 72 SER A N 1
ATOM 571 C CA . SER A 1 72 ? -7.736 -11.147 7.031 1.00 96.62 72 SER A CA 1
ATOM 572 C C . SER A 1 72 ? -7.368 -10.347 5.784 1.00 96.62 72 SER A C 1
ATOM 574 O O . SER A 1 72 ? -6.500 -10.745 5.007 1.00 96.62 72 SER A O 1
ATOM 576 N N . LEU A 1 73 ? -7.963 -9.160 5.646 1.00 95.88 73 LEU A N 1
ATOM 577 C CA . LEU A 1 73 ? -7.712 -8.274 4.514 1.00 95.88 73 LEU A CA 1
ATOM 578 C C . LEU A 1 73 ? -6.262 -7.766 4.502 1.00 95.88 73 LEU A C 1
ATOM 580 O O . LEU A 1 73 ? -5.654 -7.629 3.438 1.00 95.88 73 LEU A O 1
ATOM 584 N N . ALA A 1 74 ? -5.673 -7.537 5.680 1.00 96.44 74 ALA A N 1
ATOM 585 C CA . ALA A 1 74 ? -4.258 -7.201 5.811 1.00 96.44 74 ALA A CA 1
ATOM 586 C C . ALA A 1 74 ? -3.344 -8.330 5.310 1.00 96.44 74 ALA A C 1
ATOM 588 O O . ALA A 1 74 ? -2.393 -8.067 4.569 1.00 96.44 74 ALA A O 1
ATOM 589 N N . ALA A 1 75 ? -3.646 -9.583 5.659 1.00 97.31 75 ALA A N 1
ATOM 590 C CA . ALA A 1 75 ? -2.882 -10.741 5.205 1.00 97.31 75 ALA A CA 1
ATOM 591 C C . ALA A 1 75 ? -2.971 -10.935 3.682 1.00 97.31 75 ALA A C 1
ATOM 593 O O . ALA A 1 75 ? -1.967 -11.232 3.035 1.00 97.31 75 ALA A O 1
ATOM 594 N N . GLU A 1 76 ? -4.144 -10.728 3.085 1.00 97.38 76 GLU A N 1
ATOM 595 C CA . GLU A 1 76 ? -4.319 -10.778 1.628 1.00 97.38 76 GLU A CA 1
ATOM 596 C C . GLU A 1 76 ? -3.551 -9.659 0.922 1.00 97.38 76 GLU A C 1
ATOM 598 O O . GLU A 1 76 ? -2.772 -9.918 0.002 1.00 97.38 76 GLU A O 1
ATOM 603 N N . THR A 1 77 ? -3.678 -8.427 1.420 1.00 97.25 77 THR A N 1
ATOM 604 C CA . THR A 1 77 ? -2.934 -7.272 0.900 1.00 97.25 77 THR A CA 1
ATOM 605 C C . THR A 1 77 ? -1.427 -7.518 0.979 1.00 97.25 77 THR A C 1
ATOM 607 O O . THR A 1 77 ? -0.689 -7.207 0.043 1.00 97.25 77 THR A O 1
ATOM 610 N N . ARG A 1 78 ? -0.946 -8.123 2.074 1.00 97.00 78 ARG A N 1
ATOM 611 C CA . ARG A 1 78 ? 0.470 -8.462 2.257 1.00 97.00 78 ARG A CA 1
ATOM 612 C C . ARG A 1 78 ? 0.984 -9.387 1.157 1.00 97.00 78 ARG A C 1
ATOM 614 O O . ARG A 1 78 ? 2.027 -9.082 0.587 1.00 97.00 78 ARG A O 1
ATOM 621 N N . LYS A 1 79 ? 0.244 -10.447 0.811 1.00 97.06 79 LYS A N 1
ATOM 622 C CA . LYS A 1 79 ? 0.635 -11.393 -0.253 1.00 97.06 79 LYS A CA 1
ATOM 623 C C . LYS A 1 79 ? 0.884 -10.672 -1.579 1.00 97.06 79 LYS A C 1
ATOM 625 O O . LYS A 1 79 ? 1.921 -10.862 -2.207 1.00 97.06 79 LYS A O 1
ATOM 630 N N . VAL A 1 80 ? -0.038 -9.792 -1.963 1.00 96.88 80 VAL A N 1
ATOM 631 C CA . VAL A 1 80 ? 0.043 -8.983 -3.190 1.00 96.88 80 VAL A CA 1
ATOM 632 C C . VAL A 1 80 ? 1.261 -8.054 -3.173 1.00 96.88 80 VAL A C 1
ATOM 634 O O . VAL A 1 80 ? 1.983 -7.918 -4.165 1.00 96.88 80 VAL A O 1
ATOM 637 N N . LEU A 1 81 ? 1.526 -7.415 -2.031 1.00 95.75 81 LEU A N 1
ATOM 638 C CA . LEU A 1 81 ? 2.679 -6.530 -1.872 1.00 95.75 81 LEU A CA 1
ATOM 639 C C . LEU A 1 81 ? 4.013 -7.284 -1.903 1.00 95.75 81 LEU A C 1
ATOM 641 O O . LEU A 1 81 ? 4.988 -6.755 -2.443 1.00 95.75 81 LEU A O 1
ATOM 645 N N . ASP A 1 82 ? 4.063 -8.495 -1.358 1.00 96.62 82 ASP A N 1
ATOM 646 C CA . ASP A 1 82 ? 5.269 -9.320 -1.336 1.00 96.62 82 ASP A CA 1
ATOM 647 C C . ASP A 1 82 ? 5.629 -9.820 -2.739 1.00 96.62 82 ASP A C 1
ATOM 649 O O . ASP A 1 82 ? 6.786 -9.683 -3.143 1.00 96.62 82 ASP A O 1
ATOM 653 N N . VAL A 1 83 ? 4.641 -10.258 -3.529 1.00 95.56 83 VAL A N 1
ATOM 654 C CA . VAL A 1 83 ? 4.823 -10.587 -4.958 1.00 95.56 83 VAL A CA 1
ATOM 655 C C . VAL A 1 83 ? 5.345 -9.372 -5.731 1.00 95.56 83 VAL A C 1
ATOM 657 O O . VAL A 1 83 ? 6.359 -9.428 -6.430 1.00 95.56 83 VAL A O 1
ATOM 660 N N . ASN A 1 84 ? 4.725 -8.209 -5.530 1.00 93.81 84 ASN A N 1
ATOM 661 C CA . ASN A 1 84 ? 5.181 -6.968 -6.151 1.00 93.81 84 ASN A CA 1
ATOM 662 C C . ASN A 1 84 ? 6.624 -6.597 -5.767 1.00 93.81 84 ASN A C 1
ATOM 664 O O . ASN A 1 84 ? 7.362 -6.012 -6.569 1.00 93.81 84 ASN A O 1
ATOM 668 N N . LYS A 1 85 ? 7.035 -6.902 -4.533 1.00 93.81 85 LYS A N 1
ATOM 669 C CA . LYS A 1 85 ? 8.391 -6.654 -4.041 1.00 93.81 85 LYS A CA 1
ATOM 670 C C . LYS A 1 85 ? 9.389 -7.619 -4.673 1.00 93.81 85 LYS A C 1
ATOM 672 O O . LYS A 1 85 ? 10.460 -7.157 -5.076 1.00 93.81 85 LYS A O 1
ATOM 677 N N . SER A 1 86 ? 9.045 -8.903 -4.799 1.00 95.25 86 SER A N 1
ATOM 678 C CA . SER A 1 86 ? 9.906 -9.890 -5.452 1.00 95.25 86 SER A CA 1
ATOM 679 C C . SER A 1 86 ? 10.092 -9.576 -6.929 1.00 95.25 86 SER A C 1
ATOM 681 O O . SER A 1 86 ? 11.212 -9.619 -7.407 1.00 95.25 86 SER A O 1
ATOM 683 N N . GLU A 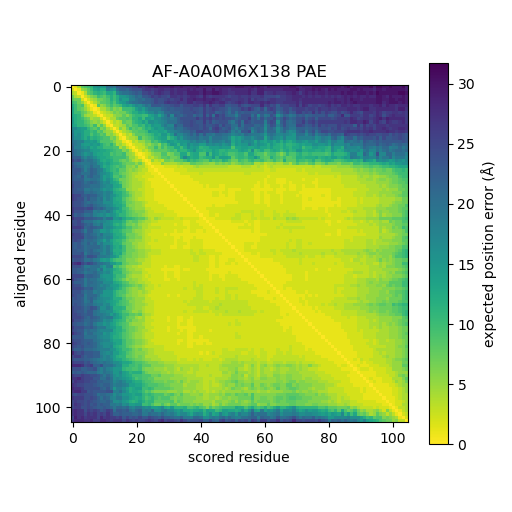1 87 ? 9.057 -9.145 -7.646 1.00 94.56 87 GLU A N 1
ATOM 684 C CA . GLU A 1 87 ? 9.142 -8.879 -9.091 1.00 94.56 87 GLU A CA 1
ATOM 685 C C . GLU A 1 87 ? 9.753 -7.515 -9.448 1.00 94.56 87 GLU A C 1
ATOM 687 O O . GLU A 1 87 ? 10.054 -7.234 -10.612 1.00 94.56 87 GLU A O 1
ATOM 692 N N . ARG A 1 88 ? 9.953 -6.626 -8.465 1.00 95.06 88 ARG A N 1
ATOM 693 C CA . ARG A 1 88 ? 10.407 -5.248 -8.710 1.00 95.06 88 ARG A CA 1
ATOM 694 C C . ARG A 1 88 ? 11.717 -5.180 -9.497 1.00 95.06 88 ARG A C 1
ATOM 696 O O . ARG A 1 88 ? 11.886 -4.254 -10.289 1.00 95.06 88 ARG A O 1
ATOM 703 N N . HIS A 1 89 ? 12.646 -6.105 -9.264 1.00 94.00 89 HIS A N 1
ATOM 704 C CA . HIS A 1 89 ? 13.938 -6.100 -9.953 1.00 94.00 89 HIS A CA 1
ATOM 705 C C . HIS A 1 89 ? 13.794 -6.471 -11.435 1.00 94.00 89 HIS A C 1
ATOM 707 O O . HIS A 1 89 ? 14.414 -5.826 -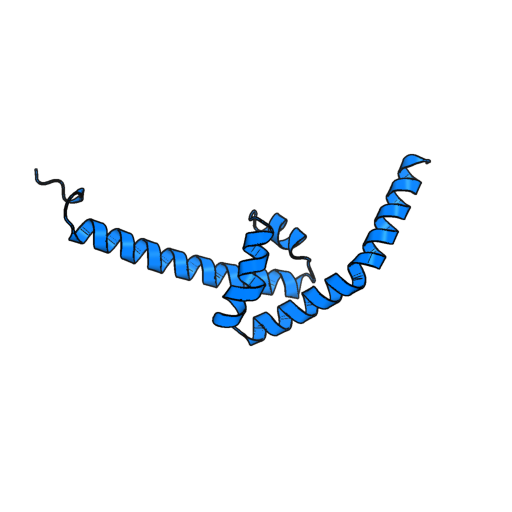12.276 1.00 94.00 89 HIS A O 1
ATOM 713 N N . ILE A 1 90 ? 12.898 -7.408 -11.762 1.00 93.81 90 ILE A N 1
ATOM 714 C CA . ILE A 1 90 ? 12.551 -7.769 -13.144 1.00 93.81 90 ILE A CA 1
ATOM 715 C C . ILE A 1 90 ? 11.984 -6.541 -13.860 1.00 93.81 90 ILE A C 1
ATOM 717 O O . ILE A 1 90 ? 12.484 -6.121 -14.904 1.00 93.81 90 ILE A O 1
ATOM 721 N N . ARG A 1 91 ? 10.998 -5.890 -13.236 1.00 91.88 91 ARG A N 1
ATOM 722 C CA . ARG A 1 91 ? 10.375 -4.667 -13.760 1.00 91.88 91 ARG A CA 1
ATOM 723 C C . ARG A 1 91 ? 11.378 -3.521 -13.925 1.00 91.88 91 ARG A C 1
ATOM 725 O O . ARG A 1 91 ? 11.317 -2.782 -14.900 1.00 91.88 91 ARG A O 1
ATOM 732 N N . GLY A 1 92 ? 12.313 -3.376 -12.984 1.00 93.19 92 GLY A N 1
ATOM 733 C CA . GLY A 1 92 ? 13.387 -2.381 -13.049 1.00 93.19 92 GLY A CA 1
ATOM 734 C C . GLY A 1 92 ? 14.380 -2.632 -14.189 1.00 93.19 92 GLY A C 1
ATOM 735 O O . GLY A 1 92 ? 14.823 -1.680 -14.835 1.00 93.19 92 GLY A O 1
ATOM 736 N N . GLY A 1 93 ? 14.684 -3.902 -14.475 1.00 96.00 93 GLY A N 1
ATOM 737 C CA . GLY A 1 93 ? 15.501 -4.297 -15.622 1.00 96.00 93 GLY A CA 1
ATOM 738 C C . GLY A 1 93 ? 14.835 -3.942 -16.952 1.00 96.00 93 GLY A C 1
ATOM 739 O O . GLY A 1 93 ? 15.467 -3.319 -17.805 1.00 96.00 93 GLY A O 1
ATOM 740 N N . LEU A 1 94 ? 13.539 -4.250 -17.092 1.00 93.75 94 LEU A N 1
ATOM 741 C CA . LEU A 1 94 ? 12.747 -3.895 -18.277 1.00 93.75 94 LEU A CA 1
ATOM 742 C C . LEU A 1 94 ? 12.687 -2.378 -18.493 1.00 93.75 94 LEU A C 1
ATOM 744 O O . LEU A 1 94 ? 12.994 -1.913 -19.586 1.00 93.75 94 LEU A O 1
ATOM 748 N N . ALA A 1 95 ? 12.408 -1.605 -17.439 1.00 92.25 95 ALA A N 1
ATOM 749 C CA . ALA A 1 95 ? 12.369 -0.144 -17.519 1.00 92.25 95 ALA A CA 1
ATOM 750 C C . ALA A 1 95 ? 13.717 0.458 -17.957 1.00 92.25 95 ALA A C 1
ATOM 752 O O . ALA A 1 95 ? 13.759 1.412 -18.733 1.00 92.25 95 ALA A O 1
ATOM 753 N N . THR A 1 96 ? 14.833 -0.105 -17.482 1.00 94.00 96 THR A N 1
ATOM 754 C CA . THR A 1 96 ? 16.171 0.312 -17.925 1.00 94.00 96 THR A CA 1
ATOM 755 C C . THR A 1 96 ? 16.372 -0.002 -19.405 1.00 94.00 96 THR A C 1
ATOM 757 O O . THR A 1 96 ? 16.750 0.886 -20.164 1.00 94.00 96 THR A O 1
ATOM 760 N N . LYS A 1 97 ? 16.073 -1.232 -19.838 1.00 92.94 97 LYS A N 1
ATOM 761 C CA . LYS A 1 97 ? 16.188 -1.645 -21.245 1.00 92.94 97 LYS A CA 1
ATOM 762 C C . LYS A 1 97 ? 15.376 -0.734 -22.172 1.00 92.94 97 LYS A C 1
ATOM 764 O O . LYS A 1 97 ? 15.911 -0.249 -23.164 1.00 92.94 97 LYS A O 1
ATOM 769 N N . GLU A 1 98 ? 14.116 -0.467 -21.832 1.00 92.25 98 GLU A N 1
ATOM 770 C CA . GLU A 1 98 ? 13.241 0.427 -22.598 1.00 92.25 98 GLU A CA 1
ATOM 771 C C . GLU A 1 98 ? 13.797 1.848 -22.683 1.00 92.25 98 GLU A C 1
ATOM 773 O O . GLU A 1 98 ? 13.787 2.433 -23.764 1.00 92.25 98 GLU A O 1
ATOM 778 N N . LYS A 1 99 ? 14.328 2.395 -21.581 1.00 92.19 99 LYS A N 1
ATOM 779 C CA . LYS A 1 99 ? 14.948 3.726 -21.579 1.00 92.19 99 LYS A CA 1
ATOM 780 C C . LYS A 1 99 ? 16.079 3.822 -22.608 1.00 92.19 99 LYS A C 1
ATOM 782 O O . LYS A 1 99 ? 16.119 4.786 -23.360 1.00 92.19 99 LYS A O 1
ATOM 787 N N . TYR A 1 100 ? 16.978 2.839 -22.659 1.00 91.44 100 TYR A N 1
ATOM 788 C CA . TYR A 1 100 ? 18.101 2.860 -23.605 1.00 91.44 100 TYR A CA 1
ATOM 789 C C . TYR A 1 100 ? 17.665 2.631 -25.056 1.00 91.44 100 TYR A C 1
ATOM 791 O O . TYR A 1 100 ? 18.214 3.274 -25.946 1.00 91.44 100 TYR A O 1
ATOM 799 N N . LEU A 1 101 ? 16.660 1.781 -25.297 1.00 90.06 101 LEU A N 1
ATOM 800 C CA . LEU A 1 101 ? 16.091 1.585 -26.636 1.00 90.06 101 LEU A CA 1
ATOM 801 C C . LEU A 1 101 ? 15.494 2.881 -27.204 1.00 90.06 101 LEU A C 1
ATOM 803 O O . LEU A 1 101 ? 15.726 3.188 -28.364 1.00 90.06 101 LEU A O 1
ATOM 807 N N . HIS A 1 102 ? 14.782 3.662 -26.389 1.00 83.56 102 HIS A N 1
ATOM 808 C CA . HIS A 1 102 ? 14.197 4.937 -26.826 1.00 83.56 102 HIS A CA 1
ATOM 809 C C . HIS A 1 102 ? 15.203 6.097 -26.884 1.00 83.56 102 HIS A C 1
ATOM 811 O O . HIS A 1 102 ? 14.918 7.112 -27.506 1.00 83.56 102 HIS A O 1
ATOM 817 N N . MET A 1 103 ? 16.353 5.991 -26.209 1.00 76.00 103 MET A N 1
ATOM 818 C CA . MET A 1 103 ? 17.397 7.027 -26.233 1.00 76.00 103 MET A CA 1
ATOM 819 C C . MET A 1 103 ? 18.370 6.894 -27.412 1.00 76.00 103 MET A C 1
ATOM 821 O O . MET A 1 103 ? 19.056 7.863 -27.730 1.00 76.00 103 MET A O 1
ATOM 825 N N . HIS A 1 104 ? 18.474 5.708 -28.015 1.00 68.06 104 HIS A N 1
ATOM 826 C CA . HIS A 1 104 ? 19.391 5.418 -29.126 1.00 68.06 104 HIS A CA 1
ATOM 827 C C . HIS A 1 104 ? 18.679 5.014 -30.428 1.00 68.06 104 HIS A C 1
ATOM 829 O O . HIS A 1 104 ? 19.358 4.649 -31.388 1.00 68.06 104 HIS A O 1
ATOM 835 N N . GLY A 1 105 ? 17.344 5.045 -30.439 1.00 54.66 105 GLY A N 1
ATOM 836 C CA . GLY A 1 105 ? 16.506 4.889 -31.630 1.00 54.66 105 GLY A CA 1
ATOM 837 C C . GLY A 1 105 ? 16.131 6.224 -32.252 1.00 54.66 105 GLY A C 1
ATOM 838 O O . GLY A 1 105 ? 16.151 7.241 -31.522 1.00 54.66 105 GLY A O 1
#

Radius of gyration: 20.95 Å; Cα contacts (8 Å, |Δi|>4): 76; chains: 1; bounding box: 45×50×59 Å

Secondary structure (DSSP, 8-state):
---GGG-HHHHHHHHHHHHHHHHHHHHHHHHHHHHHHHHTT--HHHHHHHTTS-HHHHHHIIIIIHHHH-HHHHHHHHHHHHHHHHHHHHHHHHHHHHHHHHHH-

Foldseek 3Di:
DPDPCPDPVNVVVVVVVVVVVVVVVLLVVLLVLLCCCLVVLDELVVSCVVVVHDSVSNCCSLPPVCCVNPVVSSVSSVVSHVVCVVCVVVVVVVVVVVVVVVVVD

Organism: NCBI:txid360807

Mean predicted aligned error: 9.29 Å

pLDDT: mean 86.05, std 15.5, range [47.12, 97.94]

Nearest PDB structures (foldseek):
  2l0k-assembly1_A  TM=8.164E-01  e=3.402E-05  Bacillus subtilis
  7oyk-assembly1_BBB  TM=5.605E-01  e=1.227E+00  Bacillus subtilis subsp. subtilis str. 168
  7oyk-assembly2_CCC  TM=5.209E-01  e=9.757E-01  Bacillus subtilis subsp. subtilis str. 168
  2a6c-assembly1_A  TM=5.405E-01  e=2.442E+00  Nitrosomonas europaea
  6fal-assembly1_A  TM=6.056E-01  e=7.688E+00  Escherichia coli

InterPro domains:
  IPR014208 Sporulation stage III, transcriptional regulator SpoIIID [PF12116] (23-103)
  IPR014208 Sporulation stage III, transcriptional regulator SpoIIID [TIGR02844] (23-101)
  IPR018356 Transcription regulator, HTH DeoR-type, conserved site [PS00894] (29-62)

Solvent-accessible surface area (backbone atoms only — not comparable to full-atom values): 5804 Å² total; per-residue (Å²): 132,86,64,71,80,78,38,70,69,49,52,51,51,51,52,54,50,52,51,54,56,50,49,51,54,51,53,54,48,21,53,52,54,34,49,51,30,52,79,63,69,43,50,63,66,55,50,13,62,74,72,73,46,54,49,68,55,48,46,46,26,48,73,59,49,21,45,77,75,39,50,67,60,27,55,54,33,47,54,48,47,51,53,55,58,68,47,44,62,61,55,50,51,51,54,51,53,52,52,53,54,66,70,77,101